Protein AF-A0A7G8G147-F1 (afdb_monomer)

Foldseek 3Di:
DLVVVLVVVQVLVVQVQVLQLVLQDPVVRFGQADQVSSPQSHAACVGRDDDSHQDWTHHHPRQWIKGWDAGDPGQKIKIWIAGPDPLQRLFIKIKMERSVVRFIDIDTRPRPHGDDPVVTDHD

Structure (mmCIF, N/CA/C/O backbone):
data_AF-A0A7G8G147-F1
#
_entry.id   AF-A0A7G8G147-F1
#
loop_
_atom_site.group_PDB
_atom_site.id
_atom_site.type_symbol
_atom_site.label_atom_id
_atom_site.label_alt_id
_atom_site.label_comp_id
_atom_site.label_asym_id
_atom_site.label_entity_id
_atom_site.label_seq_id
_atom_site.pdbx_PDB_ins_code
_atom_site.Cartn_x
_atom_site.Cartn_y
_atom_site.Cartn_z
_atom_site.occupancy
_atom_site.B_iso_or_eq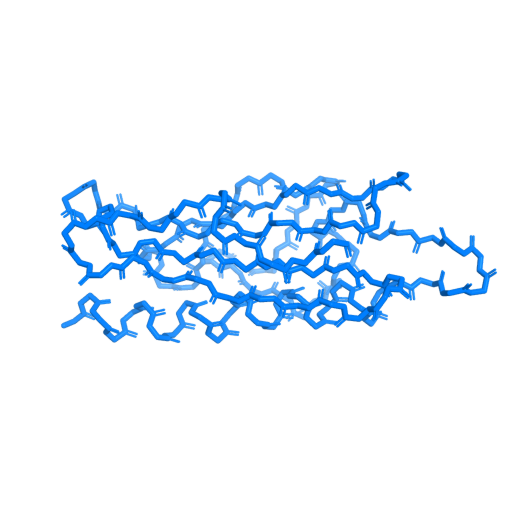uiv
_atom_site.auth_seq_id
_atom_site.auth_comp_id
_atom_site.auth_asym_id
_atom_site.auth_atom_id
_atom_site.pdbx_PDB_model_num
ATOM 1 N N . MET A 1 1 ? -17.761 -3.312 12.271 1.00 77.75 1 MET A N 1
ATOM 2 C CA . MET A 1 1 ? -17.240 -2.125 11.561 1.00 77.75 1 MET A CA 1
ATOM 3 C C . MET A 1 1 ? -15.775 -2.309 11.180 1.00 77.75 1 MET A C 1
ATOM 5 O O . MET A 1 1 ? -15.514 -2.331 9.992 1.00 77.75 1 MET A O 1
ATOM 9 N N . GLN A 1 2 ? -14.845 -2.589 12.107 1.00 87.31 2 GLN A N 1
ATOM 10 C CA . GLN A 1 2 ? -13.417 -2.762 11.751 1.00 87.31 2 GLN A CA 1
ATOM 11 C C . GLN A 1 2 ? -13.135 -3.852 10.695 1.00 87.31 2 GLN A C 1
ATOM 13 O O . GLN A 1 2 ? -12.396 -3.594 9.753 1.00 87.31 2 GLN A O 1
ATOM 18 N N . ARG A 1 3 ? -13.802 -5.018 10.753 1.00 89.94 3 ARG A N 1
ATOM 19 C CA . ARG A 1 3 ? -13.717 -6.044 9.685 1.00 89.94 3 ARG A CA 1
ATOM 20 C C . ARG A 1 3 ? -14.214 -5.560 8.316 1.00 89.94 3 ARG A C 1
ATOM 22 O O . ARG A 1 3 ? -13.760 -6.066 7.298 1.00 89.94 3 ARG A O 1
ATOM 29 N N . THR A 1 4 ? -15.163 -4.626 8.285 1.00 92.00 4 THR A N 1
ATOM 30 C CA . THR A 1 4 ? -15.650 -4.029 7.034 1.00 92.00 4 THR A CA 1
ATOM 31 C C . THR A 1 4 ? -14.584 -3.106 6.462 1.00 92.00 4 THR A C 1
ATOM 33 O O . THR A 1 4 ? -14.170 -3.321 5.329 1.00 92.00 4 THR A O 1
ATOM 36 N N . HIS A 1 5 ? -14.054 -2.186 7.277 1.00 92.62 5 HIS A N 1
ATOM 37 C CA . HIS A 1 5 ? -12.971 -1.298 6.849 1.00 92.62 5 HIS A CA 1
ATOM 38 C C . HIS A 1 5 ? -11.736 -2.093 6.403 1.00 92.62 5 HIS A C 1
ATOM 40 O O . HIS A 1 5 ? -11.161 -1.783 5.375 1.00 92.62 5 HIS A O 1
ATOM 46 N N . GLN A 1 6 ? -11.378 -3.180 7.097 1.00 94.94 6 GLN A N 1
ATOM 47 C CA . GLN A 1 6 ? -10.270 -4.052 6.690 1.00 94.94 6 GLN A CA 1
ATOM 48 C C . GLN A 1 6 ? -10.475 -4.641 5.283 1.00 94.94 6 GLN A C 1
ATOM 50 O O . GLN A 1 6 ? -9.539 -4.684 4.493 1.00 94.94 6 GLN A O 1
ATOM 55 N N . ARG A 1 7 ? -11.693 -5.082 4.939 1.00 94.12 7 ARG A N 1
ATOM 56 C CA . ARG A 1 7 ? -12.004 -5.618 3.598 1.00 94.12 7 ARG A CA 1
ATOM 57 C C . ARG A 1 7 ? -11.955 -4.545 2.512 1.00 94.12 7 ARG A C 1
ATOM 59 O O . ARG A 1 7 ? -11.490 -4.814 1.407 1.00 94.12 7 ARG A O 1
ATOM 66 N N . GLU A 1 8 ? -12.415 -3.340 2.827 1.00 93.56 8 GLU A N 1
ATOM 67 C CA . GLU A 1 8 ? -12.273 -2.183 1.940 1.00 93.56 8 GLU A CA 1
ATOM 68 C C . GLU A 1 8 ? -10.787 -1.875 1.718 1.00 93.56 8 GLU A C 1
ATOM 70 O O . GLU A 1 8 ? -10.340 -1.789 0.577 1.00 93.56 8 GLU A O 1
ATOM 75 N N . THR A 1 9 ? -9.990 -1.859 2.790 1.00 95.56 9 THR A N 1
ATOM 76 C CA . THR A 1 9 ? -8.538 -1.668 2.728 1.00 95.56 9 THR A CA 1
ATOM 77 C C . THR A 1 9 ? -7.831 -2.761 1.928 1.00 95.56 9 THR A C 1
ATOM 79 O O . THR A 1 9 ? -6.926 -2.437 1.169 1.00 95.56 9 THR A O 1
ATOM 82 N N . VAL A 1 10 ? -8.247 -4.030 2.016 1.00 96.62 10 VAL A N 1
ATOM 83 C CA . VAL A 1 10 ? -7.724 -5.106 1.145 1.00 96.62 10 VAL A CA 1
ATOM 84 C C . VAL A 1 10 ? -7.921 -4.764 -0.329 1.00 96.62 10 VAL A C 1
ATOM 86 O O . VAL A 1 10 ? -7.002 -4.939 -1.128 1.00 96.62 10 VAL A O 1
ATOM 89 N N . THR A 1 11 ? -9.088 -4.229 -0.688 1.00 95.44 11 THR A N 1
ATOM 90 C CA . THR A 1 11 ? -9.371 -3.811 -2.068 1.00 95.44 11 THR A CA 1
ATOM 91 C C . THR A 1 11 ? -8.452 -2.662 -2.485 1.00 95.44 11 THR A C 1
ATOM 93 O O . THR A 1 11 ? -7.855 -2.713 -3.556 1.00 95.44 11 THR A O 1
ATOM 96 N N . THR A 1 12 ? -8.260 -1.665 -1.616 1.00 94.88 12 THR A N 1
ATOM 97 C CA . THR A 1 12 ? -7.349 -0.536 -1.869 1.00 94.88 12 THR A CA 1
ATOM 98 C C . THR A 1 12 ? -5.884 -0.968 -1.990 1.00 94.88 12 THR A C 1
ATOM 100 O O . THR A 1 12 ? -5.175 -0.487 -2.867 1.00 94.88 12 THR A O 1
ATOM 103 N N . VAL A 1 13 ? -5.422 -1.900 -1.152 1.00 96.31 13 VAL A N 1
ATOM 104 C CA . VAL A 1 13 ? -4.062 -2.462 -1.235 1.00 96.31 13 VAL A CA 1
ATOM 105 C C . VAL A 1 13 ? -3.880 -3.260 -2.527 1.00 96.31 13 VAL A C 1
ATOM 107 O O . VAL A 1 13 ? -2.850 -3.121 -3.179 1.00 96.31 13 VAL A O 1
ATOM 110 N N . THR A 1 14 ? -4.889 -4.032 -2.939 1.00 95.94 14 THR A N 1
ATOM 111 C CA . THR A 1 14 ? -4.870 -4.757 -4.223 1.00 95.94 14 THR A CA 1
ATOM 112 C C . THR A 1 14 ? -4.754 -3.783 -5.394 1.00 95.94 14 THR A C 1
ATOM 114 O O . THR A 1 14 ? -3.896 -3.957 -6.249 1.00 95.94 14 THR A O 1
ATOM 117 N N . GLN A 1 15 ? -5.538 -2.700 -5.384 1.00 94.50 15 GLN A N 1
ATOM 118 C CA . GLN A 1 15 ? -5.440 -1.650 -6.399 1.00 94.50 15 GLN A CA 1
ATOM 119 C C . GLN A 1 15 ? -4.037 -1.024 -6.445 1.00 94.50 15 GLN A C 1
ATOM 121 O O . GLN A 1 15 ? -3.513 -0.785 -7.528 1.00 94.50 15 GLN A O 1
ATOM 126 N N . ALA A 1 16 ? -3.415 -0.768 -5.289 1.00 94.62 16 ALA A N 1
ATOM 127 C CA . ALA A 1 16 ? -2.049 -0.248 -5.239 1.00 94.62 16 ALA A CA 1
ATOM 128 C C . ALA A 1 16 ? -1.043 -1.230 -5.864 1.00 94.62 16 ALA A C 1
ATOM 130 O O . ALA A 1 16 ? -0.161 -0.810 -6.608 1.00 94.62 16 ALA A O 1
ATOM 131 N N . MET A 1 17 ? -1.197 -2.532 -5.602 1.00 95.19 17 MET A N 1
ATOM 132 C CA . MET A 1 17 ? -0.375 -3.582 -6.211 1.00 95.19 17 MET A CA 1
ATOM 133 C C . MET A 1 17 ? -0.556 -3.635 -7.732 1.00 95.19 17 MET A C 1
ATOM 135 O O . MET A 1 17 ? 0.440 -3.675 -8.449 1.00 95.19 17 MET A O 1
ATOM 139 N N . ASP A 1 18 ? -1.794 -3.575 -8.225 1.00 94.25 18 ASP A N 1
ATOM 140 C CA . ASP A 1 18 ? -2.084 -3.550 -9.664 1.00 94.25 18 ASP A CA 1
ATOM 141 C C . ASP A 1 18 ? -1.468 -2.316 -10.336 1.00 94.25 18 ASP A C 1
ATOM 143 O O . ASP A 1 18 ? -0.864 -2.425 -11.403 1.00 94.25 18 ASP A O 1
ATOM 147 N N . LEU A 1 19 ? -1.546 -1.149 -9.685 1.00 93.81 19 LEU A N 1
ATOM 148 C CA . LEU A 1 19 ? -0.941 0.081 -10.194 1.00 93.81 19 LEU A CA 1
ATOM 149 C C . LEU A 1 19 ? 0.572 -0.059 -10.363 1.00 93.81 19 LEU A C 1
ATOM 151 O O . LEU A 1 19 ? 1.085 0.313 -11.413 1.00 93.81 19 LEU A O 1
ATOM 155 N N . VAL A 1 20 ? 1.276 -0.672 -9.403 1.00 93.12 20 VAL A N 1
ATOM 156 C CA . VAL A 1 20 ? 2.717 -0.953 -9.544 1.00 93.12 20 VAL A CA 1
ATOM 157 C C . VAL A 1 20 ? 3.000 -1.761 -10.810 1.00 93.12 20 VAL A C 1
ATOM 159 O O . VAL A 1 20 ? 3.923 -1.412 -11.541 1.00 93.12 20 VAL A O 1
ATOM 162 N N . ILE A 1 21 ? 2.215 -2.809 -11.088 1.00 92.00 21 ILE A N 1
ATOM 163 C CA . ILE A 1 21 ? 2.392 -3.628 -12.298 1.00 92.00 21 ILE A CA 1
ATOM 164 C C . ILE A 1 21 ? 2.186 -2.773 -13.547 1.00 92.00 21 ILE A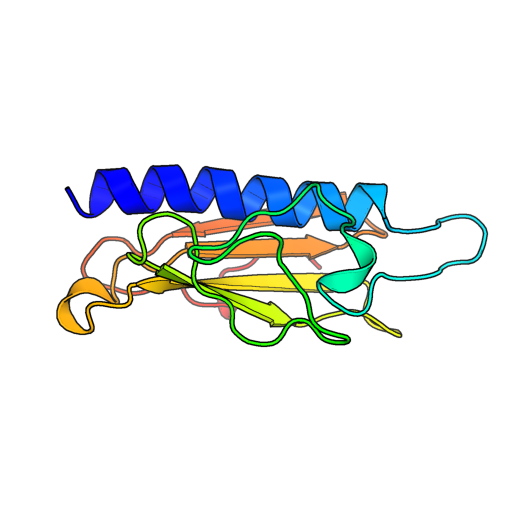 C 1
ATOM 166 O O . ILE A 1 21 ? 2.989 -2.832 -14.468 1.00 92.00 21 ILE A O 1
ATOM 170 N N . THR A 1 22 ? 1.118 -1.976 -13.587 1.00 91.38 22 THR A N 1
ATOM 171 C CA . THR A 1 22 ? 0.784 -1.178 -14.778 1.00 91.38 22 THR A CA 1
ATOM 172 C C . THR A 1 22 ? 1.717 0.010 -15.002 1.00 91.38 22 THR A C 1
ATOM 174 O O . THR A 1 22 ? 1.823 0.499 -16.124 1.00 91.38 22 THR A O 1
ATOM 177 N N . THR A 1 23 ? 2.371 0.491 -13.944 1.00 91.69 23 THR A N 1
ATOM 178 C CA . THR A 1 23 ? 3.355 1.573 -14.010 1.00 91.69 23 THR A CA 1
ATOM 179 C C . THR A 1 23 ? 4.764 1.048 -14.296 1.00 91.69 23 THR A C 1
ATOM 181 O O . THR A 1 23 ? 5.604 1.818 -14.754 1.00 91.69 23 THR A O 1
ATOM 184 N N . TYR A 1 24 ? 5.039 -0.232 -14.031 1.00 91.56 24 TYR A N 1
ATOM 185 C CA . TYR A 1 24 ? 6.313 -0.857 -14.372 1.00 91.56 24 TYR A CA 1
ATOM 186 C C . TYR A 1 24 ? 6.512 -0.872 -15.891 1.00 91.56 24 TYR A C 1
ATOM 188 O O . TYR A 1 24 ? 5.705 -1.432 -16.631 1.00 91.56 24 TYR A O 1
ATOM 196 N N . ASP A 1 25 ? 7.610 -0.268 -16.341 1.00 89.88 25 ASP A N 1
ATOM 197 C CA . ASP A 1 25 ? 8.052 -0.353 -17.728 1.00 89.88 25 ASP A CA 1
ATOM 198 C C . ASP A 1 25 ? 8.961 -1.574 -17.879 1.00 89.88 25 ASP A C 1
ATOM 200 O O . ASP A 1 25 ? 10.096 -1.587 -17.390 1.00 89.88 25 ASP A O 1
ATOM 204 N N . GLU A 1 26 ? 8.446 -2.625 -18.514 1.00 86.06 26 GLU A N 1
ATOM 205 C CA . GLU A 1 26 ? 9.187 -3.870 -18.714 1.00 86.06 26 GLU A CA 1
ATOM 206 C C . GLU A 1 26 ? 10.313 -3.750 -19.752 1.00 86.06 26 GLU A C 1
ATOM 208 O O . GLU A 1 26 ? 11.305 -4.475 -19.641 1.00 86.06 26 GLU A O 1
ATOM 213 N N . GLU A 1 27 ? 10.193 -2.840 -20.726 1.00 86.69 27 GLU A N 1
ATOM 214 C CA . GLU A 1 27 ? 11.164 -2.673 -21.816 1.00 86.69 27 GLU A CA 1
ATOM 215 C C . GLU A 1 27 ? 12.438 -2.006 -21.292 1.00 86.69 27 GLU A C 1
ATOM 217 O O . GLU A 1 27 ? 13.544 -2.519 -21.487 1.00 86.69 27 GLU A O 1
ATOM 222 N N . ASP A 1 28 ? 12.270 -0.918 -20.539 1.00 87.56 28 ASP A N 1
ATOM 223 C CA . ASP A 1 28 ? 13.375 -0.153 -19.954 1.00 87.56 28 ASP A CA 1
ATOM 224 C C . ASP A 1 28 ? 13.712 -0.582 -18.513 1.00 87.56 28 ASP A C 1
ATOM 226 O O . ASP A 1 28 ? 14.654 -0.076 -17.892 1.00 87.56 28 ASP A O 1
ATOM 230 N N . ASN A 1 29 ? 12.960 -1.543 -17.966 1.00 86.69 29 ASN A N 1
ATOM 231 C CA . ASN A 1 29 ? 13.069 -2.024 -16.592 1.00 86.69 29 ASN A CA 1
ATOM 232 C C . ASN A 1 29 ? 12.968 -0.881 -15.552 1.00 86.69 29 ASN A C 1
ATOM 234 O O . ASN A 1 29 ? 13.690 -0.864 -14.546 1.00 86.69 29 ASN A O 1
ATOM 238 N N . ILE A 1 30 ? 12.066 0.076 -15.793 1.00 90.00 30 ILE A N 1
ATOM 239 C CA . ILE A 1 30 ? 11.835 1.226 -14.911 1.00 90.00 30 ILE A CA 1
ATOM 240 C C . ILE A 1 30 ? 10.747 0.877 -13.899 1.00 90.00 30 ILE A C 1
ATOM 242 O O . ILE A 1 30 ? 9.584 0.668 -14.235 1.00 90.00 30 ILE A O 1
ATOM 246 N N . LEU A 1 31 ? 11.146 0.850 -12.631 1.00 93.00 31 LEU A N 1
ATOM 247 C CA . LEU A 1 31 ? 10.279 0.583 -11.491 1.00 93.00 31 LEU A CA 1
ATOM 248 C C . LEU A 1 31 ? 9.674 1.886 -10.933 1.00 93.00 31 LEU A C 1
ATOM 250 O O . LEU A 1 31 ? 10.408 2.874 -10.807 1.00 93.00 31 LEU A O 1
ATOM 254 N N . PRO A 1 32 ? 8.386 1.907 -10.533 1.00 93.06 32 PRO A N 1
ATOM 255 C CA . PRO A 1 32 ? 7.815 3.047 -9.822 1.00 93.06 32 PRO A CA 1
ATOM 256 C C . PRO A 1 32 ? 8.514 3.257 -8.473 1.00 93.06 32 PRO A C 1
ATOM 258 O O . PRO A 1 32 ? 8.797 2.304 -7.740 1.00 93.06 32 PRO A O 1
ATOM 261 N N . ASN A 1 33 ? 8.790 4.513 -8.138 1.00 92.69 33 ASN A N 1
ATOM 262 C CA . ASN A 1 33 ? 9.556 4.922 -6.961 1.00 92.69 33 ASN A CA 1
ATOM 263 C C . ASN A 1 33 ? 8.698 5.611 -5.897 1.00 92.69 33 ASN A C 1
ATOM 265 O O . ASN A 1 33 ? 9.080 5.617 -4.725 1.00 92.69 33 ASN A O 1
ATOM 269 N N . GLY A 1 34 ? 7.543 6.163 -6.270 1.00 93.00 34 GLY A N 1
ATOM 270 C CA . GLY A 1 34 ? 6.642 6.783 -5.307 1.00 93.00 34 GLY A CA 1
ATOM 271 C C . GLY A 1 34 ? 5.229 7.007 -5.820 1.00 93.00 34 GLY A C 1
ATOM 272 O O . GLY A 1 34 ? 4.880 6.679 -6.951 1.00 93.00 34 GLY A O 1
ATOM 273 N N . TRP A 1 35 ? 4.406 7.617 -4.968 1.00 93.62 35 TRP A N 1
ATOM 274 C CA . TRP A 1 35 ? 2.990 7.865 -5.250 1.00 93.62 35 TRP A CA 1
ATOM 275 C C . TRP A 1 35 ? 2.747 8.707 -6.504 1.00 93.62 35 TRP A C 1
ATOM 277 O O . TRP A 1 35 ? 1.731 8.527 -7.169 1.00 93.62 35 TRP A O 1
ATOM 287 N N . ASN A 1 36 ? 3.683 9.593 -6.861 1.00 92.50 36 ASN A N 1
ATOM 288 C CA . ASN A 1 36 ? 3.585 10.406 -8.075 1.00 92.50 36 ASN A CA 1
ATOM 289 C C . ASN A 1 36 ? 3.539 9.569 -9.368 1.00 92.50 36 ASN A C 1
ATOM 291 O O . ASN A 1 36 ? 3.013 10.047 -10.376 1.00 92.50 36 ASN A O 1
ATOM 295 N N . ASP A 1 37 ? 4.057 8.338 -9.346 1.00 91.94 37 ASP A N 1
ATOM 296 C CA . ASP A 1 37 ? 4.118 7.472 -10.526 1.00 91.94 37 ASP A CA 1
ATOM 297 C C . ASP A 1 37 ? 2.765 6.796 -10.822 1.00 91.94 37 ASP A C 1
ATOM 299 O O . ASP A 1 37 ? 2.489 6.421 -11.961 1.00 91.94 37 ASP A O 1
ATOM 303 N N . PHE A 1 38 ? 1.867 6.718 -9.832 1.00 87.19 38 PHE A N 1
ATOM 304 C CA . PHE A 1 38 ? 0.526 6.124 -9.962 1.00 87.19 38 PHE A CA 1
ATOM 305 C C . PHE A 1 38 ? -0.513 7.074 -10.580 1.00 87.19 38 PHE A C 1
ATOM 307 O O . PHE A 1 38 ? -1.709 6.778 -10.599 1.00 87.19 38 PHE A O 1
ATOM 314 N N . ARG A 1 39 ? -0.068 8.226 -11.102 1.00 69.06 39 ARG A N 1
ATOM 315 C CA . ARG A 1 39 ? -0.920 9.258 -11.718 1.00 69.06 39 ARG A CA 1
ATOM 316 C C . ARG A 1 39 ? -2.115 9.610 -10.810 1.00 69.06 39 ARG A C 1
ATOM 318 O O . ARG A 1 39 ? -1.996 9.624 -9.592 1.00 69.06 39 ARG A O 1
ATOM 325 N N . ARG A 1 40 ? -3.264 9.989 -11.381 1.00 73.88 40 ARG A N 1
ATOM 326 C CA . ARG A 1 40 ? -4.471 10.395 -10.628 1.00 73.88 40 ARG A CA 1
ATOM 327 C C . ARG A 1 40 ? -5.323 9.206 -10.172 1.00 73.88 40 ARG A C 1
ATOM 329 O O . ARG A 1 40 ? -6.457 9.411 -9.747 1.00 73.88 40 ARG A O 1
ATOM 336 N N . ASP A 1 41 ? -4.784 7.995 -10.269 1.00 81.00 41 ASP A N 1
ATOM 337 C CA . ASP A 1 41 ? -5.547 6.752 -10.162 1.00 81.00 41 ASP A CA 1
ATOM 338 C C . ASP A 1 41 ? -5.551 6.181 -8.734 1.00 81.00 41 ASP A C 1
ATOM 340 O O . ASP A 1 41 ? -6.265 5.217 -8.452 1.00 81.00 41 ASP A O 1
ATOM 344 N N . PHE A 1 42 ? -4.815 6.815 -7.810 1.00 89.88 42 PHE A N 1
ATOM 345 C CA . PHE A 1 42 ? -4.787 6.459 -6.392 1.00 89.88 42 PHE A CA 1
ATOM 346 C C . PHE A 1 42 ? -5.201 7.635 -5.494 1.00 89.88 42 PHE A C 1
ATOM 348 O O . PHE A 1 42 ? -4.583 8.701 -5.507 1.00 89.88 42 PHE A O 1
ATOM 355 N N . MET A 1 43 ? -6.259 7.439 -4.703 1.00 91.69 43 MET A N 1
ATOM 356 C CA . MET A 1 43 ? -6.874 8.474 -3.861 1.00 91.69 43 MET A CA 1
ATOM 357 C C . MET A 1 43 ? -6.518 8.295 -2.378 1.00 91.69 43 MET A C 1
ATOM 359 O O . MET A 1 43 ? -6.478 7.177 -1.869 1.00 91.69 43 MET A O 1
ATOM 363 N N . THR A 1 44 ? -6.326 9.412 -1.681 1.00 93.19 44 THR A N 1
ATOM 364 C CA . THR A 1 44 ? -6.134 9.549 -0.230 1.00 93.19 44 THR A CA 1
ATOM 365 C C . THR A 1 44 ? -7.361 10.197 0.419 1.00 93.19 44 THR A C 1
ATOM 367 O O . THR A 1 44 ? -8.350 10.520 -0.242 1.00 93.19 44 THR A O 1
ATOM 370 N N . ASP A 1 45 ? -7.308 10.417 1.732 1.00 93.12 45 ASP A N 1
ATOM 371 C CA . ASP A 1 45 ? -8.304 11.195 2.478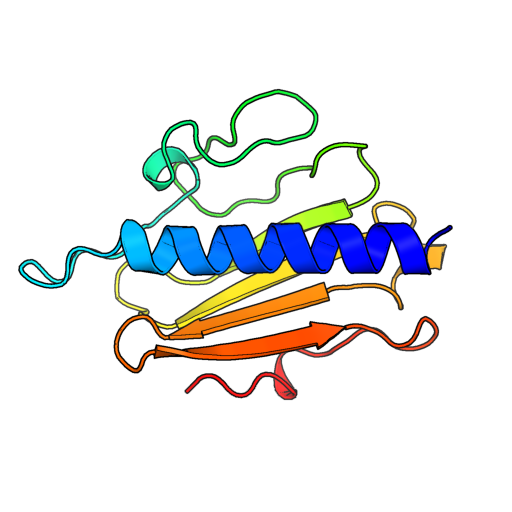 1.00 93.12 45 ASP A CA 1
ATOM 372 C C . ASP A 1 45 ? -8.437 12.664 2.028 1.00 93.12 45 ASP A C 1
ATOM 374 O O . ASP A 1 45 ? -9.492 13.275 2.192 1.00 93.12 45 ASP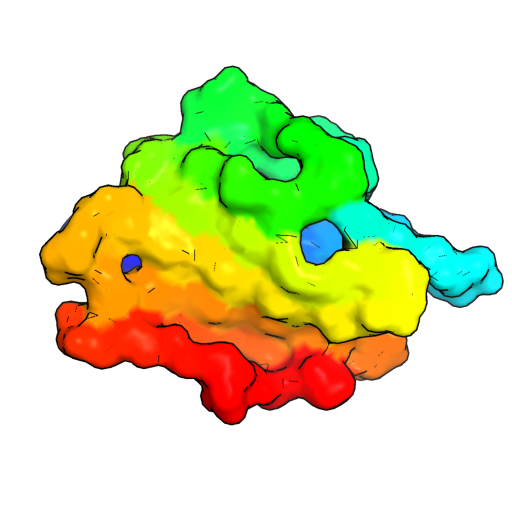 A O 1
ATOM 378 N N . THR A 1 46 ? -7.372 13.224 1.460 1.00 90.25 46 THR A N 1
ATOM 379 C CA . THR A 1 46 ? -7.205 14.654 1.167 1.00 90.25 46 THR A CA 1
ATOM 380 C C . THR A 1 46 ? -7.103 14.955 -0.327 1.00 90.25 46 THR A C 1
ATOM 382 O O . THR A 1 46 ? -7.089 16.124 -0.716 1.00 90.25 46 THR A O 1
ATOM 385 N N . GLY A 1 47 ? -7.069 13.933 -1.185 1.00 90.69 47 GLY A N 1
ATOM 386 C CA . GLY A 1 47 ? -7.032 14.107 -2.633 1.00 90.69 47 GLY A CA 1
ATOM 387 C C . GLY A 1 47 ? -6.363 12.946 -3.351 1.00 90.69 47 GLY A C 1
ATOM 388 O O . GLY A 1 47 ? -6.590 11.790 -3.027 1.00 90.69 47 GLY A O 1
ATOM 389 N N . VAL A 1 48 ? -5.568 13.257 -4.369 1.00 92.62 48 VAL A N 1
ATOM 390 C CA . VAL A 1 48 ? -4.756 12.264 -5.084 1.00 92.62 48 VAL A CA 1
ATOM 391 C C . VAL A 1 48 ? -3.478 12.014 -4.286 1.00 92.62 48 VAL A C 1
ATOM 393 O O . VAL A 1 48 ? -2.884 12.963 -3.765 1.00 92.62 48 VAL A O 1
ATOM 396 N N . ALA A 1 49 ? -3.040 10.759 -4.204 1.00 93.19 49 ALA A N 1
ATOM 397 C CA . ALA A 1 49 ? -1.776 10.423 -3.565 1.00 93.19 49 ALA A CA 1
ATOM 398 C C . ALA A 1 49 ? -0.608 11.121 -4.267 1.00 93.19 49 ALA A C 1
ATOM 400 O O . ALA A 1 49 ? -0.547 11.211 -5.490 1.00 93.19 49 ALA A O 1
ATOM 401 N N . SER A 1 50 ? 0.318 11.650 -3.475 1.00 92.44 50 SER A N 1
ATOM 402 C CA . SER A 1 50 ? 1.465 12.384 -3.994 1.00 92.44 50 SER A CA 1
ATOM 403 C C . SER A 1 50 ? 2.677 12.169 -3.102 1.00 92.44 50 SER A C 1
ATOM 405 O O . SER A 1 50 ? 2.553 11.926 -1.902 1.00 92.44 50 SER A O 1
ATOM 407 N N . GLY A 1 51 ? 3.855 12.219 -3.710 1.00 91.44 51 GLY A N 1
ATOM 408 C CA . GLY A 1 51 ? 5.119 11.925 -3.054 1.00 91.44 51 GLY A CA 1
ATOM 409 C C . GLY A 1 51 ? 6.106 11.295 -4.025 1.00 91.44 51 GLY A C 1
ATOM 410 O O . GLY A 1 51 ? 5.750 10.423 -4.815 1.00 91.44 51 GLY A O 1
ATOM 411 N N . ALA A 1 52 ? 7.362 11.739 -3.959 1.00 91.12 52 ALA A N 1
ATOM 412 C CA . ALA A 1 52 ? 8.454 11.150 -4.738 1.00 91.12 52 ALA A CA 1
ATOM 413 C C . ALA A 1 52 ? 8.854 9.749 -4.238 1.00 91.12 52 ALA A C 1
ATOM 415 O O . ALA A 1 52 ? 9.605 9.051 -4.907 1.00 91.12 52 ALA A O 1
ATOM 416 N N . THR A 1 53 ? 8.368 9.357 -3.058 1.00 92.38 53 THR A N 1
ATOM 417 C CA . THR A 1 53 ? 8.578 8.048 -2.440 1.00 92.38 53 THR A CA 1
ATOM 418 C C . THR A 1 53 ? 7.248 7.479 -1.952 1.00 92.38 53 THR A C 1
ATOM 420 O O . THR A 1 53 ? 6.257 8.205 -1.851 1.00 92.38 53 THR A O 1
ATOM 423 N N . PHE A 1 54 ? 7.225 6.192 -1.604 1.00 93.94 54 PHE A N 1
ATOM 424 C CA . PHE A 1 54 ? 6.079 5.532 -0.965 1.00 93.94 54 PHE A CA 1
ATOM 425 C C . PHE A 1 54 ? 5.970 5.822 0.544 1.00 93.94 54 PHE A C 1
ATOM 427 O O . PHE A 1 54 ? 5.819 4.918 1.370 1.00 93.94 54 PHE A O 1
ATOM 434 N N . SER A 1 55 ? 6.072 7.101 0.918 1.00 94.31 55 SER A N 1
ATOM 435 C CA . SER A 1 55 ? 5.883 7.559 2.299 1.00 94.31 55 SER A CA 1
ATOM 436 C C . SER A 1 55 ? 4.461 7.297 2.800 1.00 94.31 55 SER A C 1
ATOM 438 O O . SER A 1 55 ? 3.558 7.039 2.012 1.00 94.31 55 SER A O 1
ATOM 440 N N . GLU A 1 56 ? 4.238 7.398 4.108 1.00 96.31 56 GLU A N 1
ATOM 441 C CA . GLU A 1 56 ? 2.899 7.207 4.670 1.00 96.31 56 GLU A CA 1
ATOM 442 C C . GLU A 1 56 ? 1.871 8.176 4.063 1.00 96.31 56 GLU A C 1
ATOM 444 O O . GLU A 1 56 ? 2.120 9.378 3.957 1.00 96.31 56 GLU A O 1
ATOM 449 N N . ILE A 1 57 ? 0.715 7.636 3.678 1.00 96.00 57 ILE A N 1
ATOM 450 C CA . ILE A 1 57 ? -0.469 8.376 3.235 1.00 96.00 57 ILE A CA 1
ATOM 451 C C . ILE A 1 57 ? -1.703 7.871 3.980 1.00 96.00 57 ILE A C 1
ATOM 453 O O . ILE A 1 57 ? -1.791 6.696 4.333 1.00 96.00 57 ILE A O 1
ATOM 457 N N . THR A 1 58 ? -2.688 8.736 4.189 1.00 96.50 58 THR A N 1
ATOM 458 C CA . THR A 1 58 ? -3.961 8.351 4.807 1.00 96.50 58 THR A CA 1
ATOM 459 C C . THR A 1 58 ? -4.949 7.907 3.730 1.00 96.50 58 THR A C 1
ATOM 461 O O . THR A 1 58 ? -5.189 8.627 2.761 1.00 96.50 58 THR A O 1
ATOM 464 N N . LEU A 1 59 ? -5.535 6.720 3.884 1.00 95.00 59 LEU A N 1
ATOM 465 C CA . LEU A 1 59 ? -6.522 6.191 2.941 1.00 95.00 59 LEU A CA 1
ATOM 466 C C . LEU A 1 59 ? -7.881 6.900 3.079 1.00 95.00 59 LEU A C 1
ATOM 468 O O . LEU A 1 59 ? -8.186 7.452 4.144 1.00 95.00 59 LEU A O 1
ATOM 472 N N . PRO A 1 60 ? -8.737 6.857 2.038 1.00 92.94 60 PRO A N 1
ATOM 473 C CA . PRO A 1 60 ? -10.075 7.430 2.098 1.00 92.94 60 PRO A CA 1
ATOM 474 C C . PRO A 1 60 ? -10.859 6.961 3.332 1.00 92.94 60 PRO A C 1
ATOM 476 O O . PRO A 1 60 ? -10.839 5.789 3.707 1.00 92.94 60 PRO A O 1
ATOM 479 N N . GLY A 1 61 ? -11.541 7.898 3.992 1.00 88.75 61 GLY A N 1
ATOM 480 C CA . GLY A 1 61 ? -12.255 7.644 5.248 1.00 88.75 61 GLY A CA 1
ATOM 481 C C . GLY A 1 61 ? -11.385 7.688 6.512 1.00 88.75 61 GLY A C 1
ATOM 482 O O . GLY A 1 61 ? -11.930 7.529 7.600 1.00 88.75 61 GLY A O 1
ATOM 483 N N . ALA A 1 62 ? -10.071 7.923 6.395 1.00 91.88 62 ALA A N 1
ATOM 484 C CA . ALA A 1 62 ? -9.135 8.154 7.506 1.00 91.88 62 ALA A CA 1
ATOM 485 C C . ALA A 1 62 ? -9.048 7.031 8.562 1.00 91.88 62 ALA A C 1
ATOM 487 O O . ALA A 1 62 ? -8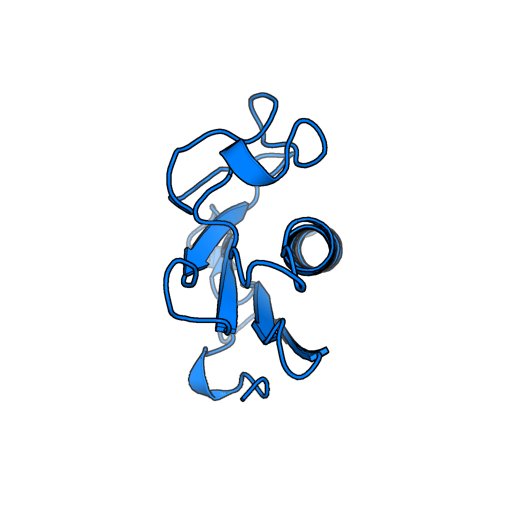.563 7.234 9.677 1.00 91.88 62 ALA A O 1
ATOM 488 N N . ASN A 1 63 ? -9.482 5.821 8.203 1.00 94.00 63 ASN A N 1
ATOM 489 C CA . ASN A 1 63 ? -9.444 4.650 9.082 1.00 94.00 63 ASN A CA 1
ATOM 490 C C . ASN A 1 63 ? -8.089 3.925 9.056 1.00 94.00 63 ASN A C 1
ATOM 492 O O . ASN A 1 63 ? -7.785 3.170 9.977 1.00 94.00 63 ASN A O 1
ATOM 496 N N . TYR A 1 64 ? -7.305 4.114 7.992 1.00 96.62 64 TYR A N 1
ATOM 497 C CA . TYR A 1 64 ? -6.030 3.438 7.763 1.00 96.62 64 TYR A CA 1
ATOM 498 C C . TYR A 1 64 ? -5.006 4.408 7.178 1.00 96.62 64 TYR A C 1
ATOM 500 O O . TYR A 1 64 ? -5.354 5.255 6.353 1.00 96.62 64 TYR A O 1
ATOM 508 N N . THR A 1 65 ? -3.745 4.232 7.553 1.00 97.12 65 THR A N 1
ATOM 509 C CA . THR A 1 65 ? -2.599 4.740 6.799 1.00 97.12 65 THR A CA 1
ATOM 510 C C . THR A 1 65 ? -2.028 3.633 5.925 1.00 97.12 65 THR A C 1
ATOM 512 O O . THR A 1 65 ? -2.189 2.454 6.234 1.00 97.12 65 THR A O 1
ATOM 515 N N . LEU A 1 66 ? -1.391 3.997 4.818 1.00 97.12 66 LEU A N 1
ATOM 516 C CA . LEU A 1 66 ? -0.723 3.093 3.892 1.00 97.12 66 LEU A CA 1
ATOM 517 C C . LEU A 1 66 ? 0.712 3.569 3.674 1.00 97.12 66 LEU A C 1
ATOM 519 O O . LEU A 1 66 ? 0.960 4.742 3.413 1.00 97.12 66 LEU A O 1
ATOM 523 N N . THR A 1 67 ? 1.647 2.632 3.741 1.00 96.50 67 THR A N 1
ATOM 524 C CA . THR A 1 67 ? 3.050 2.804 3.346 1.00 96.50 67 THR A CA 1
ATOM 525 C C . THR A 1 67 ? 3.412 1.717 2.347 1.00 96.50 67 THR A C 1
ATOM 527 O O . THR A 1 67 ? 2.760 0.667 2.320 1.00 96.50 67 THR A O 1
ATOM 530 N N . ALA A 1 68 ? 4.455 1.934 1.549 1.00 95.06 68 ALA A N 1
ATOM 531 C CA . ALA A 1 68 ? 5.049 0.847 0.789 1.00 95.06 68 ALA A CA 1
ATOM 532 C C . ALA A 1 68 ? 6.577 0.885 0.837 1.00 95.06 68 ALA A C 1
ATOM 534 O O . ALA A 1 68 ? 7.193 1.937 1.005 1.00 95.06 68 ALA A O 1
ATOM 535 N N . THR A 1 69 ? 7.191 -0.280 0.684 1.00 93.06 69 THR A N 1
ATOM 536 C CA . THR A 1 69 ? 8.628 -0.430 0.441 1.00 93.06 69 THR A CA 1
ATOM 537 C C . THR A 1 69 ? 8.837 -1.121 -0.901 1.00 93.06 69 THR A C 1
ATOM 539 O O . THR A 1 69 ? 8.009 -1.936 -1.298 1.00 93.06 69 THR A O 1
ATOM 542 N N . GLY A 1 70 ? 9.913 -0.775 -1.609 1.00 89.00 70 GLY A N 1
ATOM 543 C CA . GLY A 1 70 ? 10.209 -1.248 -2.967 1.00 89.00 70 GLY A CA 1
ATOM 544 C C . GLY A 1 70 ? 10.686 -0.107 -3.871 1.00 89.00 70 GLY A C 1
ATOM 545 O O . GLY A 1 70 ? 10.882 1.017 -3.397 1.00 89.00 70 GLY A O 1
ATOM 546 N N . GLY A 1 71 ? 10.860 -0.390 -5.163 1.00 80.94 71 GLY A N 1
ATOM 547 C CA . GLY A 1 71 ? 11.277 0.594 -6.165 1.00 80.94 71 GLY A CA 1
ATOM 548 C C . GLY A 1 71 ? 12.784 0.650 -6.409 1.00 80.94 71 GLY A C 1
ATOM 549 O O . GLY A 1 71 ? 13.586 -0.052 -5.785 1.00 80.94 71 GLY A O 1
ATOM 550 N N . GLY A 1 72 ? 13.181 1.484 -7.368 1.00 79.38 72 GLY A N 1
ATOM 551 C CA . GLY A 1 72 ? 14.565 1.652 -7.802 1.00 79.38 72 GLY A CA 1
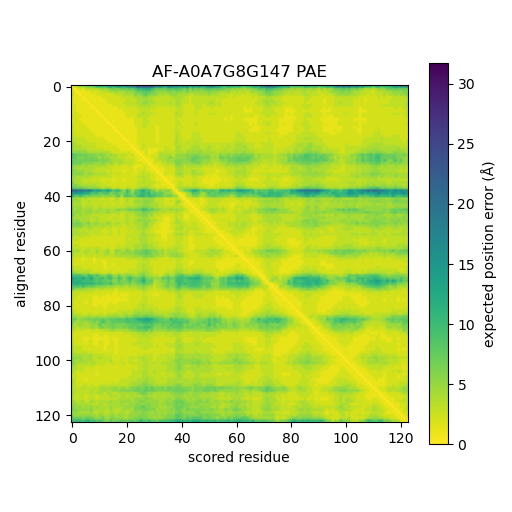ATOM 552 C C . GLY A 1 72 ? 15.137 0.384 -8.433 1.00 79.38 72 GLY A C 1
ATOM 553 O O . GLY A 1 72 ? 14.985 0.159 -9.628 1.00 79.38 72 GLY A O 1
ATOM 554 N N . LEU A 1 73 ? 15.823 -0.428 -7.623 1.00 80.56 73 LEU A N 1
ATOM 555 C CA . LEU A 1 73 ? 16.411 -1.711 -8.030 1.00 80.56 73 LEU A CA 1
ATOM 556 C C . LEU A 1 73 ? 15.657 -2.926 -7.465 1.00 80.56 73 LEU A C 1
ATOM 558 O O . LEU A 1 73 ? 15.953 -4.051 -7.865 1.00 80.56 73 LEU A O 1
ATOM 562 N N . GLU A 1 74 ? 14.707 -2.715 -6.548 1.00 88.38 74 GLU A N 1
ATOM 563 C CA . GLU A 1 74 ? 13.956 -3.773 -5.871 1.00 88.38 74 GLU A CA 1
ATOM 564 C C . GLU A 1 74 ? 12.596 -3.988 -6.563 1.00 88.38 74 GLU A C 1
ATOM 566 O O . GLU A 1 74 ? 11.706 -3.142 -6.430 1.00 88.38 74 GLU A O 1
ATOM 571 N N . PRO A 1 75 ? 12.408 -5.096 -7.309 1.00 91.19 75 PRO A N 1
ATOM 572 C CA . PRO A 1 75 ? 11.154 -5.383 -8.009 1.00 91.19 75 PRO A CA 1
ATOM 573 C C . PRO A 1 75 ? 10.034 -5.860 -7.076 1.00 91.19 75 PRO A C 1
ATOM 575 O O . PRO A 1 75 ? 8.890 -5.994 -7.520 1.00 91.19 75 PRO A O 1
ATOM 578 N N . ARG A 1 76 ? 10.348 -6.158 -5.809 1.00 95.12 76 ARG A N 1
ATOM 579 C CA . ARG A 1 76 ? 9.376 -6.573 -4.803 1.00 95.12 76 ARG A CA 1
ATOM 580 C C . ARG A 1 76 ? 8.862 -5.376 -4.012 1.00 95.12 76 ARG A C 1
ATOM 582 O O . ARG A 1 76 ? 9.601 -4.713 -3.290 1.00 95.12 76 ARG A O 1
ATOM 589 N N . TYR A 1 77 ? 7.555 -5.180 -4.071 1.00 96.25 77 TYR A N 1
ATOM 590 C CA . TYR A 1 77 ? 6.842 -4.170 -3.310 1.00 96.25 77 TYR A CA 1
ATOM 591 C C . TYR A 1 77 ? 6.116 -4.804 -2.136 1.00 96.25 77 TYR A C 1
ATOM 593 O O . TY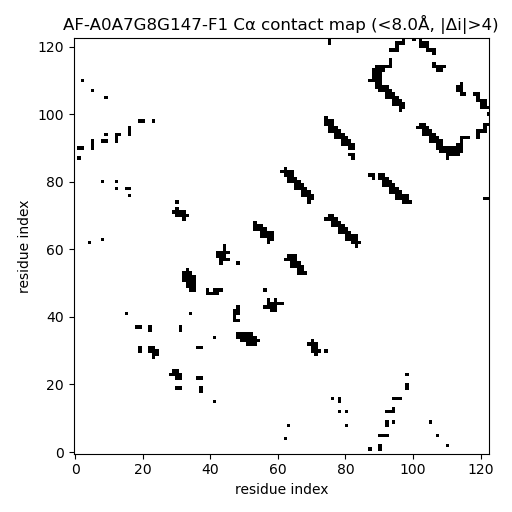R A 1 77 ? 5.488 -5.855 -2.281 1.00 96.25 77 TYR A O 1
ATOM 601 N N . VAL A 1 78 ? 6.174 -4.153 -0.977 1.00 97.00 78 VAL A N 1
ATOM 602 C CA . VAL A 1 78 ? 5.399 -4.523 0.209 1.00 97.00 78 VAL A CA 1
ATOM 603 C C . VAL A 1 78 ? 4.597 -3.316 0.663 1.00 97.00 78 VAL A C 1
ATOM 605 O O . VAL A 1 78 ? 5.152 -2.322 1.115 1.00 97.00 78 VAL A O 1
ATOM 608 N N . PHE A 1 79 ? 3.282 -3.432 0.566 1.00 97.38 79 PHE A N 1
ATOM 609 C CA . PHE A 1 79 ? 2.301 -2.471 1.036 1.00 97.38 79 PHE A CA 1
ATOM 610 C C . PHE A 1 79 ? 1.878 -2.820 2.456 1.00 97.38 79 PHE A C 1
ATOM 612 O O . PHE A 1 79 ? 1.488 -3.953 2.733 1.00 97.38 79 PHE A O 1
ATOM 619 N N . THR A 1 80 ? 1.929 -1.842 3.353 1.00 97.62 80 THR A N 1
ATOM 620 C CA . THR A 1 80 ? 1.518 -1.996 4.750 1.00 97.62 80 THR A CA 1
ATOM 621 C C . THR A 1 80 ? 0.450 -0.970 5.073 1.00 97.62 80 THR A C 1
ATOM 623 O O . THR A 1 80 ? 0.745 0.222 5.184 1.00 97.62 80 THR A O 1
ATOM 626 N N . ALA A 1 81 ? -0.787 -1.438 5.226 1.00 97.31 81 ALA A N 1
ATOM 627 C CA . ALA A 1 81 ? -1.901 -0.633 5.687 1.00 97.31 81 ALA A CA 1
ATOM 628 C C . ALA A 1 81 ? -2.149 -0.865 7.181 1.00 97.31 81 ALA A C 1
ATOM 630 O O . ALA A 1 81 ? -2.438 -1.987 7.609 1.00 97.31 81 ALA A O 1
ATOM 631 N N . THR A 1 82 ? -2.076 0.202 7.971 1.00 96.50 82 THR A N 1
ATOM 632 C CA . THR A 1 82 ? -2.220 0.154 9.429 1.00 96.50 82 THR A CA 1
ATOM 633 C C . THR A 1 82 ? -3.440 0.963 9.859 1.00 96.50 82 THR A C 1
ATOM 635 O O . THR A 1 82 ? -3.588 2.099 9.414 1.00 96.50 82 THR A O 1
ATOM 638 N N . PRO A 1 83 ? -4.323 0.424 10.716 1.00 95.88 83 PRO A N 1
ATOM 639 C CA . PRO A 1 83 ? -5.424 1.194 11.279 1.00 95.88 83 PRO A CA 1
ATOM 640 C C . PRO A 1 83 ? -4.917 2.429 12.032 1.00 95.88 83 PRO A C 1
ATOM 642 O O . PRO A 1 83 ? -3.967 2.334 12.808 1.00 95.88 83 PRO A O 1
ATOM 645 N N . THR A 1 84 ? -5.580 3.571 11.860 1.00 94.25 84 THR A N 1
ATOM 646 C CA . THR A 1 84 ? -5.254 4.806 12.598 1.00 94.25 84 THR A CA 1
ATOM 647 C C . THR A 1 84 ? -5.611 4.699 14.083 1.00 94.25 84 THR A C 1
ATOM 649 O O . THR A 1 84 ? -4.971 5.311 14.939 1.00 94.25 84 THR A O 1
ATOM 652 N N . GLU A 1 85 ? -6.606 3.875 14.422 1.00 91.75 85 GLU A N 1
ATOM 653 C CA . GLU A 1 85 ? -6.954 3.550 15.803 1.00 91.75 85 GLU A CA 1
ATOM 654 C C . GLU A 1 85 ? -5.983 2.515 16.393 1.00 91.75 85 GLU A C 1
ATOM 656 O O . GLU A 1 85 ? -5.983 1.345 16.015 1.00 91.75 85 GLU A O 1
ATOM 661 N N . SER A 1 86 ? -5.211 2.899 17.412 1.00 84.00 86 SER A N 1
ATOM 662 C CA . SER A 1 86 ? -4.200 2.019 18.028 1.00 84.00 86 SER A CA 1
ATOM 663 C C . SER A 1 86 ? -4.758 0.712 18.608 1.00 84.00 86 SER A C 1
ATOM 665 O O . SER A 1 86 ? -4.085 -0.316 18.586 1.00 84.00 86 SER A O 1
ATOM 667 N N . LYS A 1 87 ? -6.007 0.720 19.091 1.00 86.75 87 LYS A N 1
ATOM 668 C CA . LYS A 1 87 ? -6.700 -0.480 19.602 1.00 86.75 87 LYS A CA 1
ATOM 669 C C . LYS A 1 87 ? -7.121 -1.456 18.497 1.00 86.75 87 LYS A C 1
ATOM 671 O O . LYS A 1 87 ? -7.542 -2.564 18.810 1.00 86.75 87 LYS A O 1
ATOM 676 N N . ALA A 1 88 ? -7.033 -1.042 17.235 1.00 89.75 88 ALA A N 1
ATOM 677 C CA . ALA A 1 88 ? -7.395 -1.829 16.067 1.00 89.75 88 ALA A CA 1
ATOM 678 C C . ALA A 1 88 ? -6.180 -2.469 15.380 1.00 89.75 88 ALA A C 1
ATOM 680 O O . ALA A 1 88 ? -6.357 -3.098 14.347 1.00 89.75 88 ALA A O 1
ATOM 681 N N . SER A 1 89 ? -4.961 -2.345 15.917 1.00 88.81 89 SER A N 1
ATOM 682 C CA . SER A 1 89 ? -3.715 -2.773 15.250 1.00 88.81 89 SER A CA 1
ATOM 683 C C . SER A 1 89 ? -3.718 -4.220 14.731 1.00 88.81 89 SER A C 1
ATOM 685 O O . SER A 1 89 ? -3.100 -4.499 13.706 1.00 88.81 89 SER A O 1
ATOM 687 N N . GLY A 1 90 ? -4.478 -5.120 15.364 1.00 92.94 90 GLY A N 1
ATOM 688 C CA . GLY A 1 90 ? -4.707 -6.491 14.894 1.00 92.94 90 GLY A CA 1
ATOM 689 C C . GLY A 1 90 ? -5.510 -6.619 13.590 1.00 92.94 90 GLY A C 1
ATOM 690 O O . GLY A 1 90 ? -5.741 -7.736 13.146 1.00 92.94 90 GLY A O 1
ATOM 691 N N . PHE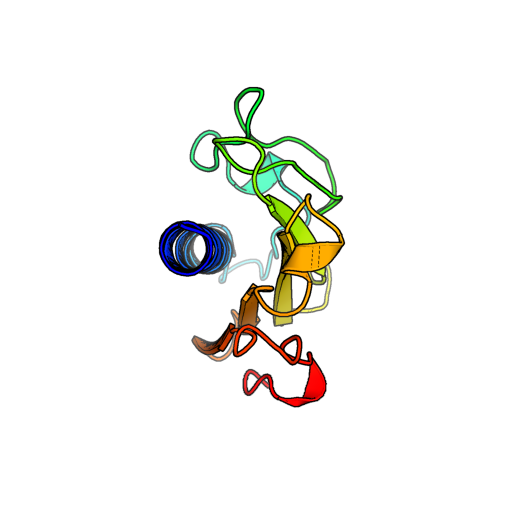 A 1 91 ? -5.957 -5.518 12.980 1.00 94.88 91 PHE A N 1
ATOM 692 C CA . PHE A 1 91 ? -6.684 -5.479 11.705 1.00 94.88 91 PHE A CA 1
ATOM 693 C C . PHE A 1 91 ? -5.853 -4.905 10.548 1.00 94.88 91 PHE A C 1
ATOM 695 O O . PHE A 1 91 ? -6.415 -4.538 9.518 1.00 94.88 91 PHE A O 1
ATOM 702 N N . ASN A 1 92 ? -4.526 -4.830 10.677 1.00 96.44 92 ASN A N 1
ATOM 703 C CA . ASN A 1 92 ? -3.667 -4.413 9.569 1.00 96.44 92 ASN A CA 1
ATOM 704 C C . ASN A 1 92 ? -3.862 -5.282 8.313 1.00 96.44 92 ASN A C 1
ATOM 706 O O . ASN A 1 92 ? -4.351 -6.418 8.359 1.00 96.44 92 ASN A O 1
ATOM 710 N N . VAL A 1 93 ? -3.465 -4.719 7.178 1.00 97.75 93 VAL A N 1
ATOM 711 C CA . VAL A 1 93 ? -3.461 -5.401 5.887 1.00 97.75 93 VAL A CA 1
ATOM 712 C C . VAL A 1 93 ? -2.081 -5.236 5.282 1.00 97.75 93 VAL A C 1
ATOM 714 O O . VAL A 1 93 ? -1.581 -4.122 5.146 1.00 97.75 93 VAL A O 1
ATOM 717 N N . LEU A 1 94 ? -1.473 -6.353 4.918 1.00 97.62 94 LEU A N 1
ATOM 718 C CA . LEU A 1 94 ? -0.233 -6.403 4.171 1.00 97.62 94 LEU A CA 1
ATOM 719 C C . LEU A 1 94 ? -0.535 -6.915 2.769 1.00 97.62 94 LEU A C 1
ATOM 721 O O . LEU A 1 94 ? -1.255 -7.897 2.602 1.00 97.62 94 LEU A O 1
ATOM 725 N N . GLY A 1 95 ? 0.033 -6.267 1.768 1.00 97.44 95 GLY A N 1
ATOM 726 C CA . GLY A 1 95 ? 0.038 -6.747 0.394 1.00 97.44 95 GLY A CA 1
ATOM 727 C C . GLY A 1 95 ? 1.464 -6.783 -0.107 1.00 97.44 95 GLY A C 1
ATOM 728 O O . GLY A 1 95 ? 2.293 -5.976 0.308 1.00 97.44 95 GLY A O 1
ATOM 729 N N . CYS A 1 96 ? 1.778 -7.707 -0.995 1.00 97.19 96 CYS A N 1
ATOM 730 C CA . CYS A 1 96 ? 3.052 -7.666 -1.673 1.00 97.19 96 CYS A CA 1
ATOM 731 C C . CYS A 1 96 ? 2.977 -8.214 -3.078 1.00 97.19 96 CYS A C 1
ATOM 733 O O . CYS A 1 96 ? 2.163 -9.090 -3.375 1.00 97.19 96 CYS A O 1
ATOM 735 N N . ILE A 1 97 ? 3.858 -7.692 -3.921 1.00 96.75 97 ILE A N 1
ATOM 736 C CA . ILE A 1 97 ? 3.947 -8.063 -5.320 1.00 96.75 97 ILE A CA 1
ATOM 737 C C . ILE A 1 97 ? 5.387 -7.981 -5.809 1.00 96.75 97 ILE A C 1
ATOM 739 O O . ILE A 1 97 ? 6.076 -7.003 -5.539 1.00 96.75 97 ILE A O 1
ATOM 743 N N . ASN A 1 98 ? 5.842 -8.997 -6.531 1.00 95.38 98 ASN A N 1
ATOM 744 C CA . ASN A 1 98 ? 7.058 -8.928 -7.328 1.00 95.38 98 ASN A CA 1
ATOM 745 C C . ASN A 1 98 ? 6.658 -8.706 -8.788 1.00 95.38 98 ASN A C 1
ATOM 747 O O . ASN A 1 98 ? 6.087 -9.598 -9.417 1.00 95.38 98 ASN A O 1
ATOM 751 N N . VAL A 1 99 ? 6.959 -7.527 -9.335 1.00 93.12 99 VAL A N 1
ATOM 752 C CA . VAL A 1 99 ? 6.533 -7.178 -10.702 1.00 93.12 99 VAL A CA 1
ATOM 753 C C . VAL A 1 99 ? 7.219 -8.001 -11.787 1.00 93.12 99 VAL A C 1
ATOM 755 O O . VAL A 1 99 ? 6.671 -8.146 -12.871 1.00 93.12 99 VAL A O 1
ATOM 758 N N . ARG A 1 100 ? 8.398 -8.575 -11.509 1.00 90.25 100 ARG A N 1
ATOM 759 C CA . ARG A 1 100 ? 9.129 -9.392 -12.490 1.00 90.25 100 ARG A CA 1
ATOM 760 C C . ARG A 1 100 ? 8.564 -10.801 -12.601 1.00 90.25 100 ARG A C 1
ATOM 762 O O . ARG A 1 100 ? 8.599 -11.389 -13.675 1.00 90.25 100 ARG A O 1
ATOM 769 N N . THR A 1 101 ? 8.120 -11.373 -11.484 1.00 90.75 101 THR A N 1
ATOM 770 C CA . THR A 1 101 ? 7.628 -12.760 -11.434 1.00 90.75 101 THR A CA 1
ATOM 771 C C . THR A 1 101 ? 6.104 -12.840 -11.459 1.00 90.75 101 THR A C 1
ATOM 773 O O . THR A 1 101 ? 5.556 -13.912 -11.711 1.00 90.75 101 THR A O 1
ATOM 776 N N . GLY A 1 102 ? 5.416 -11.732 -11.169 1.00 89.88 102 GLY A N 1
ATOM 777 C CA . GLY A 1 102 ? 3.973 -11.691 -10.944 1.00 89.88 102 GLY A CA 1
ATOM 778 C C . GLY A 1 102 ? 3.545 -12.332 -9.620 1.00 89.88 102 GLY A C 1
ATOM 779 O O . GLY A 1 102 ? 2.349 -12.465 -9.366 1.00 89.88 102 GLY A O 1
ATOM 780 N N . ALA A 1 103 ? 4.487 -12.753 -8.766 1.00 95.00 103 ALA A N 1
ATOM 781 C CA . ALA A 1 103 ? 4.159 -13.352 -7.479 1.00 95.00 103 ALA A CA 1
ATOM 782 C C . ALA A 1 103 ? 3.531 -12.300 -6.558 1.00 95.00 103 ALA A C 1
ATOM 784 O O . ALA A 1 103 ? 4.152 -11.282 -6.254 1.00 95.00 103 ALA A O 1
ATOM 785 N N . SER A 1 104 ? 2.312 -12.559 -6.088 1.00 96.31 104 SER A N 1
ATOM 786 C CA . SER A 1 104 ? 1.567 -11.636 -5.234 1.00 96.31 104 SER A CA 1
ATOM 787 C C . SER A 1 104 ? 0.919 -12.350 -4.055 1.00 96.31 104 SER A C 1
ATOM 789 O O . SER A 1 104 ? 0.416 -13.465 -4.205 1.00 96.31 104 SER A O 1
ATOM 791 N N . ASN A 1 105 ? 0.863 -11.692 -2.900 1.00 97.31 105 ASN A N 1
ATOM 792 C CA . ASN A 1 105 ? 0.181 -12.215 -1.722 1.00 97.31 105 ASN A CA 1
ATOM 793 C C . ASN A 1 105 ? -0.428 -11.080 -0.888 1.00 97.31 105 ASN A C 1
ATOM 795 O O . ASN A 1 105 ? 0.123 -9.985 -0.815 1.00 97.31 105 ASN A O 1
ATOM 799 N N . ILE A 1 106 ? -1.565 -11.357 -0.250 1.00 97.19 106 ILE A N 1
ATOM 800 C CA . ILE A 1 106 ? -2.212 -10.469 0.715 1.00 97.19 106 ILE A CA 1
ATOM 801 C C . ILE A 1 106 ? -2.366 -11.234 2.024 1.00 97.19 106 ILE A C 1
ATOM 803 O O . ILE A 1 106 ? -2.819 -12.379 2.031 1.00 97.19 106 ILE A O 1
ATOM 807 N N . GLN A 1 107 ? -2.001 -10.582 3.121 1.00 97.31 107 GLN A N 1
ATOM 808 C CA . GLN A 1 107 ? -2.163 -11.075 4.481 1.00 97.31 107 GLN A CA 1
ATOM 809 C C . GLN A 1 107 ? -2.921 -10.039 5.302 1.00 97.31 107 GLN A C 1
ATOM 811 O O . GLN A 1 107 ? -2.696 -8.837 5.187 1.00 97.31 107 GLN A O 1
ATOM 816 N N . THR A 1 108 ? -3.830 -10.497 6.151 1.00 96.81 108 THR A N 1
ATOM 817 C CA . THR A 1 108 ? -4.648 -9.623 6.998 1.00 96.81 108 THR A CA 1
ATOM 818 C C . THR A 1 108 ? -4.533 -10.065 8.441 1.00 96.81 108 THR A C 1
ATOM 820 O O . THR A 1 108 ? -4.601 -11.265 8.707 1.00 96.81 108 THR A O 1
ATOM 823 N N . GLY A 1 109 ? -4.423 -9.119 9.371 1.00 94.81 109 GLY A N 1
ATOM 824 C CA . GLY A 1 109 ? -4.527 -9.435 10.790 1.00 94.81 109 GLY A CA 1
ATOM 825 C C . GLY A 1 109 ? -5.895 -10.038 11.139 1.00 94.81 109 GLY A C 1
ATOM 826 O O . GLY A 1 109 ? -6.905 -9.770 10.477 1.00 94.81 109 GLY A O 1
ATOM 827 N N . ASP A 1 110 ? -5.943 -10.875 12.173 1.00 93.75 110 ASP A N 1
ATOM 828 C CA . ASP A 1 110 ? -7.144 -11.643 12.542 1.00 93.75 110 ASP A CA 1
ATOM 829 C C . ASP A 1 110 ? -8.125 -10.877 13.463 1.00 93.75 110 ASP A C 1
ATOM 831 O O . ASP A 1 110 ? -9.243 -11.343 13.740 1.00 93.75 110 ASP A O 1
ATOM 835 N N . GLY A 1 111 ? -7.729 -9.670 13.881 1.00 90.69 111 GLY A N 1
ATOM 836 C CA . GLY A 1 111 ? -8.411 -8.801 14.839 1.00 90.69 111 GLY A C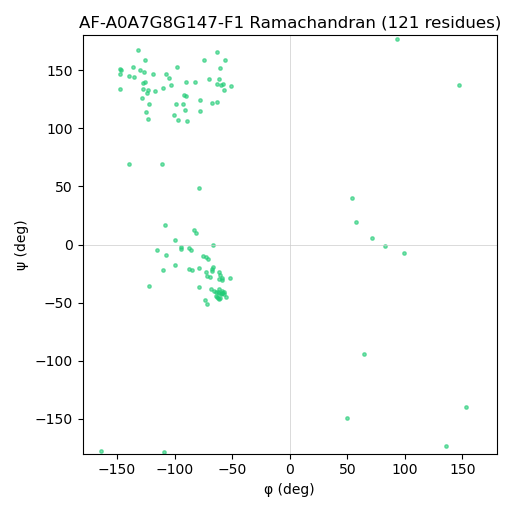A 1
ATOM 837 C C . GLY A 1 111 ? -7.851 -8.859 16.263 1.00 90.69 111 GLY A C 1
ATOM 838 O O . GLY A 1 111 ? -8.247 -8.059 17.107 1.00 90.69 111 GLY A O 1
ATOM 839 N N . THR A 1 112 ? -6.930 -9.783 16.527 1.00 90.38 112 THR A N 1
ATOM 840 C CA . THR A 1 112 ? -6.187 -9.941 17.787 1.00 90.38 112 THR A CA 1
ATOM 841 C C . THR A 1 112 ? -4.679 -9.852 17.567 1.00 90.38 112 THR A C 1
ATOM 843 O O . THR A 1 112 ? -3.975 -9.255 18.378 1.00 90.38 112 THR A O 1
ATOM 846 N N . THR A 1 113 ? -4.206 -10.370 16.433 1.00 92.88 113 THR A N 1
ATOM 847 C CA . THR A 1 113 ? -2.809 -10.402 16.012 1.00 92.88 113 THR A CA 1
ATOM 848 C C . THR A 1 113 ? -2.686 -9.728 14.652 1.00 92.88 113 THR A C 1
ATOM 850 O O . THR A 1 113 ? -3.450 -10.019 13.731 1.00 92.88 113 THR A O 1
ATOM 853 N N . ALA A 1 114 ? -1.732 -8.806 14.533 1.00 94.56 114 ALA A N 1
ATOM 854 C CA . ALA A 1 114 ? -1.410 -8.170 13.263 1.00 94.56 114 ALA A CA 1
ATOM 855 C C . ALA A 1 114 ? -0.722 -9.177 12.325 1.00 94.56 114 ALA A C 1
ATOM 857 O O . ALA A 1 114 ? 0.097 -9.978 12.773 1.00 94.56 114 ALA A O 1
ATOM 858 N N . ALA A 1 115 ? -1.017 -9.113 11.028 1.00 95.62 115 ALA A N 1
ATOM 859 C CA . ALA A 1 115 ? -0.271 -9.839 10.006 1.00 95.62 115 ALA A CA 1
ATOM 860 C C . ALA A 1 115 ? 1.195 -9.388 9.990 1.00 95.62 115 ALA A C 1
ATOM 862 O O . ALA A 1 115 ? 1.476 -8.193 10.147 1.00 95.62 115 ALA A O 1
ATOM 863 N N . ALA A 1 116 ? 2.111 -10.332 9.765 1.00 93.81 116 ALA A N 1
ATOM 864 C CA . ALA A 1 116 ? 3.544 -10.078 9.721 1.00 93.81 116 ALA A CA 1
ATOM 865 C C . ALA A 1 116 ? 4.091 -10.159 8.290 1.00 93.81 116 ALA A C 1
ATOM 867 O O . ALA A 1 116 ? 3.654 -10.960 7.466 1.00 93.81 116 ALA A O 1
ATOM 868 N N . THR A 1 117 ? 5.106 -9.347 7.992 1.00 90.81 117 THR A N 1
ATOM 869 C CA . THR A 1 117 ? 5.761 -9.345 6.673 1.00 90.81 117 THR A CA 1
ATOM 870 C C . THR A 1 117 ? 6.511 -10.645 6.375 1.00 90.81 117 THR A C 1
ATOM 872 O O . THR A 1 117 ? 6.771 -10.942 5.212 1.00 90.81 117 THR A O 1
ATOM 875 N N . THR A 1 118 ? 6.835 -11.440 7.398 1.00 91.81 118 THR A N 1
ATOM 876 C CA . THR A 1 118 ? 7.424 -12.782 7.263 1.00 91.81 118 THR A CA 1
ATOM 877 C C . THR A 1 118 ? 6.468 -13.801 6.653 1.00 91.81 118 THR A C 1
ATOM 879 O O . THR A 1 118 ? 6.929 -14.797 6.104 1.00 91.81 118 THR A O 1
ATOM 882 N N . ASP A 1 119 ? 5.161 -13.542 6.715 1.00 91.62 119 ASP A N 1
ATOM 883 C CA . ASP A 1 119 ? 4.124 -14.432 6.183 1.00 91.62 119 ASP A CA 1
ATOM 884 C C . ASP A 1 119 ? 3.827 -14.146 4.699 1.00 91.62 119 ASP A C 1
ATOM 886 O O . ASP A 1 119 ? 3.024 -14.832 4.063 1.00 91.62 119 ASP A O 1
ATOM 890 N N . LEU A 1 120 ? 4.473 -13.119 4.132 1.00 93.62 120 LEU A N 1
ATOM 891 C CA . LEU A 1 120 ? 4.300 -12.708 2.746 1.00 93.62 120 LEU A CA 1
ATOM 892 C C . LEU A 1 120 ? 5.059 -13.628 1.788 1.00 93.62 120 LEU A C 1
ATOM 894 O O . LEU A 1 120 ? 6.280 -13.770 1.858 1.00 93.62 120 LEU A O 1
ATOM 898 N N . THR A 1 121 ? 4.330 -14.184 0.823 1.00 93.00 121 THR A N 1
ATOM 899 C CA . THR A 1 121 ? 4.836 -15.163 -0.153 1.00 93.00 121 THR A CA 1
ATOM 900 C C . THR A 1 121 ? 4.902 -14.576 -1.567 1.00 93.00 121 THR A C 1
ATOM 902 O O . THR A 1 121 ? 4.141 -14.932 -2.458 1.00 93.00 121 THR A O 1
ATOM 905 N N . CYS A 1 122 ? 5.830 -13.643 -1.766 1.00 90.94 122 CYS A N 1
ATOM 906 C CA . CYS A 1 122 ? 6.067 -12.939 -3.036 1.00 90.94 122 CYS A CA 1
ATOM 907 C C . CYS A 1 122 ? 7.580 -12.770 -3.271 1.00 90.94 122 CYS A C 1
ATOM 909 O O . CYS A 1 122 ? 8.107 -11.669 -3.088 1.00 90.94 122 CYS A O 1
ATOM 911 N N . PRO A 1 123 ? 8.301 -13.871 -3.548 1.00 84.06 123 PRO A N 1
ATOM 912 C CA . PRO A 1 123 ? 9.732 -13.829 -3.830 1.00 84.06 123 PRO A CA 1
ATOM 913 C C . PRO A 1 123 ? 10.038 -13.105 -5.144 1.00 84.06 123 PRO A C 1
ATOM 915 O O . PRO A 1 123 ? 9.202 -13.128 -6.078 1.00 84.06 123 PRO A O 1
#

Mean predicted aligned error: 3.58 Å

Sequence (123 aa):
MQRTHQRETVTTVTQAMDLVITTYDEEDNILPNGWNDFRRDFMTDTGVASGATFSEITLPGANYTLTATGGGLEPRYVFTATPTESKASGFNVLGCINVRTGASNIQTGDGTTAAATTDLTCP

Solvent-accessible surface area (backbone atoms only — not comparable to full-atom values): 6598 Å² total; per-residue (Å²): 108,70,72,55,54,39,55,53,48,48,52,53,46,48,52,54,50,52,44,51,52,74,52,38,37,78,89,82,64,44,49,54,48,23,34,54,63,51,49,86,78,39,66,29,60,88,46,62,41,68,37,84,41,40,59,81,43,46,31,63,85,61,54,29,33,36,33,46,48,54,24,72,88,42,60,47,34,41,37,44,34,40,39,63,50,76,93,43,45,15,41,17,37,37,31,32,31,9,66,85,73,67,30,57,35,77,44,60,21,81,65,79,48,52,55,57,81,86,76,59,67,34,112

Radius of gyration: 13.81 Å; Cα contacts (8 Å, |Δi|>4): 262; chains: 1; bounding box: 34×30×41 Å

Secondary structure (DSSP, 8-state):
-HHHHHHHHHHHHHHHHHHHHHH-BTTTTB---SGGGGGGG-B-SSSB---SS---EEPTTSSEEEEEEEETTEEEEEEEEEESSGGGGGG-EEEEEETTT--EEEEE--SSS---GGG----

pLDDT: mean 92.23, std 4.82, range [69.06, 97.75]

Nearest PDB structures (foldseek):
  7dru-assembly4_D  TM=6.217E-01  e=3.255E+00  Canis lupus familiaris
  8epu-assembly1_A  TM=6.114E-01  e=7.300E+00  Canis lupus familiaris